Protein AF-A0A3B0XDT6-F1 (afdb_monomer_lite)

Foldseek 3Di:
DPVLLVVLLVLLLVLLLLQLVPDQFAEKEWEWDWDQDDPPDPPDTDTWTKTAMFGHRDHDCPLVVQCVVCLVVVVLVSNVVSGPDPDDRGDPRIGGCCVRPPVPPPPPVVVSVVSSLVSNLVSCVVCVVSNPRYQFYWYDYDSDIDGRDGD

Structure (mmCIF, N/CA/C/O backbone):
data_AF-A0A3B0XDT6-F1
#
_entry.id   AF-A0A3B0XDT6-F1
#
loop_
_atom_site.group_PDB
_atom_site.id
_atom_site.type_symbol
_atom_site.label_atom_id
_atom_site.label_alt_id
_atom_site.label_comp_id
_atom_site.label_asym_id
_atom_site.label_entity_id
_atom_site.label_seq_id
_atom_site.pdbx_PDB_ins_code
_atom_site.Cartn_x
_atom_site.Cartn_y
_atom_site.Cartn_z
_atom_site.occupancy
_atom_site.B_iso_or_equiv
_atom_site.auth_seq_id
_atom_site.auth_comp_id
_atom_site.auth_asym_id
_atom_site.auth_atom_id
_atom_site.pdbx_PDB_model_num
ATOM 1 N N . MET A 1 1 ? 18.855 -11.575 -0.483 1.00 60.38 1 MET A N 1
ATOM 2 C CA . MET A 1 1 ? 17.710 -10.641 -0.526 1.00 60.38 1 MET A CA 1
ATOM 3 C C . MET A 1 1 ? 18.100 -9.491 -1.443 1.00 60.38 1 MET A C 1
ATOM 5 O O . MET A 1 1 ? 19.230 -9.032 -1.316 1.00 60.38 1 MET A O 1
ATOM 9 N N . ASN A 1 2 ? 17.248 -9.100 -2.397 1.00 76.62 2 ASN A N 1
ATOM 10 C CA . ASN A 1 2 ? 17.534 -7.988 -3.312 1.00 76.62 2 ASN A CA 1
ATOM 11 C C . ASN A 1 2 ? 17.761 -6.702 -2.478 1.00 76.62 2 ASN A C 1
ATOM 13 O O . ASN A 1 2 ? 16.940 -6.426 -1.598 1.00 76.62 2 ASN A O 1
ATOM 17 N N . PRO A 1 3 ? 18.870 -5.955 -2.670 1.00 80.56 3 PRO A N 1
ATOM 18 C CA . PRO A 1 3 ? 19.168 -4.754 -1.880 1.00 80.56 3 PRO A CA 1
ATOM 19 C C . PRO A 1 3 ? 18.038 -3.719 -1.929 1.00 80.56 3 PRO A C 1
ATOM 21 O O . PRO A 1 3 ? 17.760 -3.073 -0.917 1.00 80.56 3 PRO A O 1
ATOM 24 N N . ASN A 1 4 ? 17.322 -3.651 -3.048 1.00 87.12 4 ASN A N 1
ATOM 25 C CA . ASN A 1 4 ? 16.186 -2.760 -3.239 1.00 87.12 4 ASN A CA 1
ATOM 26 C C . ASN A 1 4 ? 15.014 -3.108 -2.316 1.00 87.12 4 ASN A C 1
ATOM 28 O O . ASN A 1 4 ? 14.331 -2.211 -1.839 1.00 87.12 4 ASN A O 1
ATOM 32 N N . TYR A 1 5 ? 14.830 -4.386 -1.962 1.00 89.62 5 TYR A N 1
ATOM 33 C CA . TYR A 1 5 ? 13.749 -4.799 -1.054 1.00 89.62 5 TYR A CA 1
ATOM 34 C C . TYR A 1 5 ? 14.013 -4.293 0.356 1.00 89.62 5 TYR A C 1
ATOM 36 O O . TYR A 1 5 ? 13.093 -3.894 1.059 1.00 89.62 5 TYR A O 1
ATOM 44 N N . LYS A 1 6 ? 15.284 -4.272 0.773 1.00 89.44 6 LYS A N 1
ATOM 45 C CA . LYS A 1 6 ? 15.668 -3.716 2.071 1.00 89.44 6 LYS A CA 1
ATOM 46 C C . LYS A 1 6 ? 15.436 -2.203 2.114 1.00 89.44 6 LYS A C 1
ATOM 48 O O . LYS A 1 6 ? 14.985 -1.700 3.139 1.00 89.44 6 LYS A O 1
ATOM 53 N N . ILE A 1 7 ? 15.745 -1.495 1.026 1.00 91.19 7 ILE A N 1
ATOM 54 C CA . ILE A 1 7 ? 15.505 -0.049 0.907 1.00 91.19 7 ILE A CA 1
ATOM 55 C C . ILE A 1 7 ? 14.002 0.235 0.965 1.00 91.19 7 ILE A C 1
ATOM 57 O O . ILE A 1 7 ? 13.569 0.983 1.840 1.00 91.19 7 ILE A O 1
ATOM 61 N N . LEU A 1 8 ? 13.218 -0.437 0.119 1.00 90.94 8 LEU A N 1
ATOM 62 C CA . LEU A 1 8 ? 11.765 -0.294 0.071 1.00 90.94 8 LEU A CA 1
ATOM 63 C C . LEU A 1 8 ? 11.121 -0.620 1.424 1.00 90.94 8 LEU A C 1
ATOM 65 O O . LEU A 1 8 ? 10.338 0.166 1.943 1.00 90.94 8 LEU A O 1
ATOM 69 N N . LYS A 1 9 ? 11.525 -1.719 2.071 1.00 91.00 9 LYS A N 1
ATOM 70 C CA . LYS A 1 9 ? 11.047 -2.087 3.413 1.00 91.00 9 LYS A CA 1
ATOM 71 C C . LYS A 1 9 ? 11.306 -0.991 4.451 1.00 91.00 9 LYS A C 1
ATOM 73 O O . LYS A 1 9 ? 10.442 -0.708 5.279 1.00 91.00 9 LYS A O 1
ATOM 78 N N . ASN A 1 10 ? 12.487 -0.374 4.421 1.00 90.44 10 ASN A N 1
ATOM 79 C CA . ASN A 1 10 ? 12.818 0.717 5.336 1.00 90.44 10 ASN A CA 1
ATOM 80 C C . ASN A 1 10 ? 11.960 1.962 5.074 1.00 90.44 10 ASN A C 1
ATOM 82 O O . ASN A 1 10 ? 11.555 2.618 6.031 1.00 90.44 10 ASN A O 1
ATOM 86 N N . GLN A 1 11 ? 11.675 2.276 3.809 1.00 91.19 11 GLN A N 1
ATOM 87 C CA . GLN A 1 11 ? 10.808 3.397 3.448 1.00 91.19 11 GLN A CA 1
ATOM 88 C C . GLN A 1 11 ? 9.352 3.144 3.824 1.00 91.19 11 GLN A C 1
ATOM 90 O O . GLN A 1 11 ? 8.750 4.027 4.421 1.00 91.19 11 GLN A O 1
ATOM 95 N N . ILE A 1 12 ? 8.822 1.938 3.590 1.00 91.06 12 ILE A N 1
ATOM 96 C CA . ILE A 1 12 ? 7.485 1.533 4.054 1.00 91.06 12 ILE A CA 1
ATOM 97 C C . ILE A 1 12 ? 7.386 1.710 5.571 1.00 91.06 12 ILE A C 1
ATOM 99 O O . ILE A 1 12 ? 6.450 2.323 6.074 1.00 91.06 12 ILE A O 1
ATOM 103 N N . ASN A 1 13 ? 8.380 1.222 6.319 1.00 89.12 13 ASN A N 1
ATOM 104 C CA . ASN A 1 13 ? 8.390 1.372 7.771 1.00 89.12 13 ASN A CA 1
ATOM 105 C C . ASN A 1 13 ? 8.446 2.846 8.207 1.00 89.12 13 ASN A C 1
ATOM 107 O O . ASN A 1 13 ? 7.773 3.223 9.159 1.00 89.12 13 ASN A O 1
ATOM 111 N N . ALA A 1 14 ? 9.231 3.683 7.525 1.00 88.19 14 ALA A N 1
ATOM 112 C CA . ALA A 1 14 ? 9.299 5.114 7.814 1.00 88.19 14 ALA A CA 1
ATOM 113 C C . ALA A 1 14 ? 7.986 5.847 7.482 1.00 88.19 14 ALA A C 1
ATOM 115 O O . ALA A 1 14 ? 7.557 6.689 8.270 1.00 88.19 14 ALA A O 1
ATOM 116 N N . ALA A 1 15 ? 7.343 5.507 6.362 1.00 87.94 15 ALA A N 1
ATOM 117 C CA . ALA A 1 15 ? 6.050 6.044 5.947 1.00 87.94 15 ALA A CA 1
ATOM 118 C C . ALA A 1 15 ? 4.961 5.711 6.973 1.00 87.94 15 ALA A C 1
ATOM 120 O O . ALA A 1 15 ? 4.330 6.618 7.509 1.00 87.94 15 ALA A O 1
ATOM 121 N N . LEU A 1 16 ? 4.823 4.434 7.341 1.00 85.38 16 LEU A N 1
ATOM 122 C CA . LEU A 1 16 ? 3.854 4.002 8.349 1.00 85.38 16 LEU A CA 1
ATOM 123 C C . LEU A 1 16 ? 4.110 4.660 9.711 1.00 85.38 16 LEU A C 1
ATOM 125 O O . LEU A 1 16 ? 3.165 5.117 10.340 1.00 85.38 16 LEU A O 1
ATOM 129 N N . LEU A 1 17 ? 5.374 4.793 10.140 1.00 83.69 17 LEU A N 1
ATOM 130 C CA . LEU A 1 17 ? 5.711 5.494 11.390 1.00 83.69 17 LEU A CA 1
ATOM 131 C C . LEU A 1 17 ? 5.326 6.971 11.345 1.00 83.69 17 LEU A C 1
ATOM 133 O O . LEU A 1 17 ? 4.834 7.494 12.343 1.00 83.69 17 LEU A O 1
ATOM 137 N N . LYS A 1 18 ? 5.565 7.645 10.214 1.00 82.19 18 LYS A N 1
ATOM 138 C CA . LYS A 1 18 ? 5.156 9.038 10.015 1.00 82.19 18 LYS A CA 1
ATOM 139 C C . LYS A 1 18 ? 3.641 9.150 10.155 1.00 82.19 18 LYS A C 1
ATOM 141 O O . LYS A 1 18 ? 3.187 9.982 10.930 1.00 82.19 18 LYS A O 1
ATOM 146 N N . ILE A 1 19 ? 2.904 8.270 9.477 1.00 80.75 19 ILE A N 1
ATOM 147 C CA . ILE A 1 19 ? 1.442 8.276 9.450 1.00 80.75 19 ILE A CA 1
ATOM 148 C C . ILE A 1 19 ? 0.849 8.095 10.845 1.00 80.75 19 ILE A C 1
ATOM 150 O O . ILE A 1 19 ? 0.079 8.938 11.308 1.00 80.75 19 ILE A O 1
ATOM 154 N N . THR A 1 20 ? 1.259 7.034 11.540 1.00 77.81 20 THR A N 1
ATOM 155 C CA . THR A 1 20 ? 0.735 6.704 12.872 1.00 77.81 20 THR A CA 1
ATOM 156 C C . THR A 1 20 ? 1.189 7.689 13.950 1.00 77.81 20 THR A C 1
ATOM 158 O O . THR A 1 20 ? 0.611 7.720 15.028 1.00 77.81 20 THR A O 1
ATOM 161 N N . ALA A 1 21 ? 2.240 8.480 13.701 1.00 77.38 21 ALA A N 1
ATOM 162 C CA . ALA A 1 21 ? 2.690 9.520 14.625 1.00 77.38 21 ALA A CA 1
ATOM 163 C C . ALA A 1 21 ? 1.960 10.859 14.432 1.00 77.38 21 ALA A C 1
ATOM 165 O O . ALA A 1 21 ? 1.880 11.639 15.380 1.00 77.38 21 ALA A O 1
ATOM 166 N N . SER A 1 22 ? 1.474 11.158 13.223 1.00 73.50 22 SER A N 1
ATOM 167 C CA . SER A 1 22 ? 0.826 12.439 12.919 1.00 73.50 22 SER A CA 1
ATOM 168 C C . SER A 1 22 ? -0.640 12.501 13.334 1.00 73.50 22 SER A C 1
ATOM 170 O O . SER A 1 22 ? -1.091 13.565 13.751 1.00 73.50 22 SER A O 1
ATOM 172 N N . GLN A 1 23 ? -1.372 11.389 13.252 1.00 71.12 23 GLN A N 1
ATOM 173 C CA . GLN A 1 23 ? -2.782 11.329 13.641 1.00 71.12 23 GLN A CA 1
ATOM 174 C C . GLN A 1 23 ? -3.212 9.907 13.999 1.00 71.12 23 GLN A C 1
ATOM 176 O O . GLN A 1 23 ? -2.594 8.936 13.560 1.00 71.12 23 GLN A O 1
ATOM 181 N N . SER A 1 24 ? -4.287 9.790 14.786 1.00 73.88 24 SER A N 1
ATOM 182 C CA . SER A 1 24 ? -5.013 8.522 14.911 1.00 73.88 24 SER A CA 1
ATOM 183 C C . SER A 1 24 ? -5.522 8.108 13.536 1.00 73.88 24 SER A C 1
ATOM 185 O O . SER A 1 24 ? -5.838 8.975 12.732 1.00 73.88 24 SER A O 1
ATOM 187 N N . ALA A 1 25 ? -5.612 6.819 13.246 1.00 75.81 25 ALA A N 1
ATOM 188 C CA . ALA A 1 25 ? -6.214 6.328 12.012 1.00 75.81 25 ALA A CA 1
ATOM 189 C C . ALA A 1 25 ? -6.891 5.006 12.332 1.00 75.81 25 ALA A C 1
ATOM 191 O O . ALA A 1 25 ? -6.243 4.148 12.911 1.00 75.81 25 ALA A O 1
ATOM 192 N N . ASN A 1 26 ? -8.154 4.819 11.957 1.00 79.62 26 ASN A N 1
ATOM 193 C CA . ASN A 1 26 ? -8.828 3.536 12.170 1.00 79.62 26 ASN A CA 1
ATOM 194 C C . ASN A 1 26 ? -8.522 2.565 11.027 1.00 79.62 26 ASN A C 1
ATOM 196 O O . ASN A 1 26 ? -8.369 1.367 11.253 1.00 79.62 26 ASN A O 1
ATOM 200 N N . ILE A 1 27 ? -8.368 3.073 9.805 1.00 81.19 27 ILE A N 1
ATOM 201 C CA . ILE A 1 27 ? -8.032 2.267 8.633 1.00 81.19 27 ILE A CA 1
ATOM 202 C C . ILE A 1 27 ? -6.869 2.922 7.891 1.00 81.19 27 ILE A C 1
ATOM 204 O O . ILE A 1 27 ? -6.834 4.143 7.731 1.00 81.19 27 ILE A O 1
ATOM 208 N N . ILE A 1 28 ? -5.932 2.100 7.426 1.00 84.12 28 ILE A N 1
ATOM 209 C CA . ILE A 1 28 ? -4.888 2.487 6.474 1.00 84.12 28 ILE A CA 1
ATOM 210 C C . ILE A 1 28 ? -5.142 1.748 5.159 1.00 84.12 28 ILE A C 1
ATOM 212 O O . ILE A 1 28 ? -5.444 0.553 5.159 1.00 84.12 28 ILE A O 1
ATOM 216 N N . ILE A 1 29 ? -4.999 2.441 4.037 1.00 83.19 29 ILE A N 1
ATOM 217 C CA . ILE A 1 29 ? -5.010 1.850 2.698 1.00 83.19 29 ILE A CA 1
ATOM 218 C C . ILE A 1 29 ? -3.678 2.189 2.049 1.00 83.19 29 ILE A C 1
ATOM 220 O O . ILE A 1 29 ? -3.279 3.346 2.045 1.00 83.19 29 ILE A O 1
ATOM 224 N N . ALA A 1 30 ? -2.975 1.191 1.529 1.00 87.69 30 ALA A N 1
ATOM 225 C CA . ALA A 1 30 ? -1.836 1.408 0.648 1.00 87.69 30 ALA A CA 1
ATOM 226 C C . ALA A 1 30 ? -2.272 1.150 -0.794 1.00 87.69 30 ALA A C 1
ATOM 228 O O . ALA A 1 30 ? -2.900 0.130 -1.052 1.00 87.69 30 ALA A O 1
ATOM 229 N N . GLU A 1 31 ? -1.931 2.031 -1.720 1.00 84.94 31 GLU A N 1
ATOM 230 C CA . GLU A 1 31 ? -2.317 1.924 -3.129 1.00 84.94 31 GLU A CA 1
ATOM 231 C C . GLU A 1 31 ? -1.120 2.215 -4.024 1.00 84.94 31 GLU A C 1
ATOM 233 O O . GLU A 1 31 ? -0.300 3.075 -3.706 1.00 84.94 31 GLU A O 1
ATOM 238 N N . ILE A 1 32 ? -1.009 1.505 -5.148 1.00 83.56 32 ILE A N 1
ATOM 239 C CA . ILE A 1 32 ? -0.052 1.886 -6.188 1.00 83.56 32 ILE A CA 1
ATOM 240 C C . ILE A 1 32 ? -0.741 2.817 -7.181 1.00 83.56 32 ILE A C 1
ATOM 242 O O . ILE A 1 32 ? -1.483 2.363 -8.050 1.00 83.56 32 ILE A O 1
ATOM 246 N N . ASN A 1 33 ? -0.436 4.109 -7.083 1.00 77.88 33 ASN A N 1
ATOM 247 C CA . ASN A 1 33 ? -0.891 5.119 -8.029 1.00 77.88 33 ASN A CA 1
ATOM 248 C C . ASN A 1 33 ? 0.171 5.399 -9.087 1.00 77.88 33 ASN A C 1
ATOM 250 O O . ASN A 1 33 ? 1.377 5.350 -8.835 1.00 77.88 33 ASN A O 1
ATOM 254 N N . THR A 1 34 ? -0.276 5.723 -10.299 1.00 75.25 34 THR A N 1
ATOM 255 C CA . THR A 1 34 ? 0.620 6.155 -11.374 1.00 75.25 34 THR A CA 1
ATOM 256 C C . THR A 1 34 ? 0.453 7.636 -11.641 1.00 75.25 34 THR A C 1
ATOM 258 O O . THR A 1 34 ? -0.567 8.067 -12.182 1.00 75.25 34 THR A O 1
ATOM 261 N N . TYR A 1 35 ? 1.491 8.410 -11.351 1.00 69.69 35 TYR A N 1
ATOM 262 C CA . TYR A 1 35 ? 1.530 9.818 -11.714 1.00 69.69 35 TYR A CA 1
ATOM 263 C C . TYR A 1 35 ? 2.157 9.967 -13.097 1.00 69.69 35 TYR A C 1
ATOM 265 O O . TYR A 1 35 ? 3.157 9.324 -13.425 1.00 69.69 35 TYR A O 1
ATOM 273 N N . SER A 1 36 ? 1.571 10.830 -13.926 1.00 64.25 36 SER A N 1
ATOM 274 C CA . SER A 1 36 ? 2.223 11.250 -15.166 1.00 64.25 36 SER A CA 1
ATOM 275 C C . SER A 1 36 ? 3.347 12.201 -14.788 1.00 64.25 36 SER A C 1
ATOM 277 O O . SER A 1 36 ? 3.101 13.348 -14.417 1.00 64.25 36 SER A O 1
ATOM 279 N N . SER A 1 37 ? 4.578 11.717 -14.841 1.00 55.28 37 SER A N 1
ATOM 280 C CA . SER A 1 37 ? 5.743 12.553 -14.618 1.00 55.28 37 SER A CA 1
ATOM 281 C C . SER A 1 37 ? 6.388 12.864 -15.958 1.00 55.28 37 SER A C 1
ATOM 283 O O . SER A 1 37 ? 6.513 11.989 -16.809 1.00 55.28 37 SER A O 1
ATOM 285 N N . ASP A 1 38 ? 6.888 14.082 -16.062 1.00 47.59 38 ASP A N 1
ATOM 286 C CA . ASP A 1 38 ? 7.736 14.550 -17.146 1.00 47.59 38 ASP A CA 1
ATOM 287 C C . ASP A 1 38 ? 6.991 14.999 -18.416 1.00 47.59 38 ASP A C 1
ATOM 289 O O . ASP A 1 38 ? 6.804 14.270 -19.382 1.00 47.59 38 ASP A O 1
ATOM 293 N N . LEU A 1 39 ? 6.579 16.271 -18.401 1.00 51.50 39 LEU A N 1
ATOM 294 C CA . LEU A 1 39 ? 6.143 17.013 -19.589 1.00 51.50 39 LEU A CA 1
ATOM 295 C C . LEU A 1 39 ? 7.326 17.699 -20.300 1.00 51.50 39 LEU A C 1
ATOM 297 O O . LEU A 1 39 ? 7.105 18.534 -21.181 1.00 51.50 39 LEU A O 1
ATOM 301 N N . THR A 1 40 ? 8.573 17.448 -19.875 1.00 53.06 40 THR A N 1
ATOM 302 C CA . THR A 1 40 ? 9.733 18.181 -20.406 1.00 53.06 40 THR A CA 1
ATOM 303 C C . THR A 1 40 ? 10.155 17.685 -21.787 1.00 53.06 40 THR A C 1
ATOM 305 O O . THR A 1 40 ? 10.685 18.474 -22.573 1.00 53.06 40 THR A O 1
ATOM 308 N N . GLU A 1 41 ? 9.836 16.434 -22.132 1.00 59.16 41 GLU A N 1
ATOM 309 C CA . GLU A 1 41 ? 9.959 15.904 -23.488 1.00 59.16 41 GLU A CA 1
ATOM 310 C C . GLU A 1 41 ? 8.610 15.989 -24.227 1.00 59.16 41 GLU A C 1
ATOM 312 O O . GLU A 1 41 ? 7.638 15.332 -23.842 1.00 59.16 41 GLU A O 1
ATOM 317 N N . PRO A 1 42 ? 8.506 16.776 -25.317 1.00 58.38 42 PRO A N 1
ATOM 318 C CA . PRO A 1 42 ? 7.280 16.832 -26.098 1.00 58.38 42 PRO A CA 1
ATOM 319 C C . PRO A 1 42 ? 6.940 15.437 -26.641 1.00 58.38 42 PRO A C 1
ATOM 321 O O . PRO A 1 42 ? 7.694 14.881 -27.439 1.00 58.38 42 PRO A O 1
ATOM 324 N N . ASN A 1 43 ? 5.760 14.926 -26.278 1.00 62.16 43 ASN A N 1
ATOM 325 C CA . ASN A 1 43 ? 5.181 13.646 -26.719 1.00 62.16 43 ASN A CA 1
ATOM 326 C C . ASN A 1 43 ? 5.702 12.367 -26.035 1.00 62.16 43 ASN A C 1
ATOM 328 O O . ASN A 1 43 ? 5.412 11.279 -26.532 1.00 62.16 43 ASN A O 1
ATOM 332 N N . VAL A 1 44 ? 6.401 12.462 -24.901 1.00 62.00 44 VAL A N 1
ATOM 333 C CA . VAL A 1 44 ? 6.694 11.294 -24.053 1.00 62.00 44 VAL A CA 1
ATOM 334 C C . VAL A 1 44 ? 5.943 11.460 -22.738 1.00 62.00 44 VAL A C 1
ATOM 336 O O . VAL A 1 44 ? 6.294 12.303 -21.927 1.00 62.00 44 VAL A O 1
ATOM 339 N N . ILE A 1 45 ? 4.879 10.679 -22.537 1.00 63.66 45 ILE A N 1
ATOM 340 C CA . ILE A 1 45 ? 4.208 10.588 -21.235 1.00 63.66 45 ILE A CA 1
ATOM 341 C C . ILE A 1 45 ? 4.842 9.417 -20.500 1.00 63.66 45 ILE A C 1
ATOM 343 O O . ILE A 1 45 ? 4.717 8.272 -20.941 1.00 63.66 45 ILE A O 1
ATOM 347 N N . LYS A 1 46 ? 5.525 9.698 -19.390 1.00 70.00 46 LYS A N 1
ATOM 348 C CA . LYS A 1 46 ? 6.061 8.662 -18.514 1.00 70.00 46 LYS A CA 1
ATOM 349 C C . LYS A 1 46 ? 5.154 8.502 -17.298 1.00 70.00 46 LYS A C 1
ATOM 351 O O . LYS A 1 46 ? 4.955 9.438 -16.528 1.00 70.00 46 LYS A O 1
ATOM 356 N N . HIS A 1 47 ? 4.610 7.305 -17.120 1.00 73.19 47 HIS A N 1
ATOM 357 C CA . HIS A 1 47 ? 3.871 6.952 -15.913 1.00 73.19 47 HIS A CA 1
ATOM 358 C C . HIS A 1 47 ? 4.851 6.422 -14.873 1.00 73.19 47 HIS A C 1
ATOM 360 O O . HIS A 1 47 ? 5.518 5.418 -15.120 1.00 73.19 47 HIS A O 1
ATOM 366 N N . ILE A 1 48 ? 4.945 7.093 -13.727 1.00 79.38 48 ILE A N 1
ATOM 367 C CA . ILE A 1 48 ? 5.768 6.640 -12.608 1.00 79.38 48 ILE A CA 1
ATOM 368 C C . ILE A 1 48 ? 4.854 6.038 -11.539 1.00 79.38 48 ILE A C 1
ATOM 370 O O . ILE A 1 48 ? 3.958 6.742 -11.067 1.00 79.38 48 ILE A O 1
ATOM 374 N N . PRO A 1 49 ? 5.072 4.772 -11.143 1.00 83.94 49 PRO A N 1
ATOM 375 C CA . PRO A 1 49 ? 4.373 4.154 -10.026 1.00 83.94 49 PRO A CA 1
ATOM 376 C C . PRO A 1 49 ? 4.899 4.662 -8.676 1.00 83.94 49 PRO A C 1
ATOM 378 O O . PRO A 1 49 ? 6.111 4.692 -8.425 1.00 83.94 49 PRO A O 1
ATOM 381 N N . PHE A 1 50 ? 3.975 5.001 -7.785 1.00 86.19 50 PHE A N 1
ATOM 382 C CA . PHE A 1 50 ? 4.218 5.365 -6.395 1.00 86.19 50 PHE A CA 1
ATOM 383 C C . PHE A 1 50 ? 3.342 4.507 -5.489 1.00 86.19 50 PHE A C 1
ATOM 385 O O . PHE A 1 50 ? 2.214 4.189 -5.844 1.00 86.19 50 PHE A O 1
ATOM 392 N N . LEU A 1 51 ? 3.883 4.107 -4.340 1.00 88.44 51 LEU A N 1
ATOM 393 C CA . LEU A 1 51 ? 3.101 3.519 -3.261 1.00 88.44 51 LEU A CA 1
ATOM 394 C C . LEU A 1 51 ? 2.635 4.642 -2.340 1.00 88.44 51 LEU A C 1
ATOM 396 O O . LEU A 1 51 ? 3.452 5.203 -1.600 1.00 88.44 51 LEU A O 1
ATOM 400 N N . ASP A 1 52 ? 1.343 4.909 -2.380 1.00 85.75 52 ASP A N 1
ATOM 401 C CA . ASP A 1 52 ? 0.671 5.937 -1.605 1.00 85.75 52 ASP A CA 1
ATOM 402 C C . ASP A 1 52 ? -0.012 5.300 -0.399 1.00 85.75 52 ASP A C 1
ATOM 404 O O . ASP A 1 52 ? -0.396 4.127 -0.424 1.00 85.75 52 ASP A O 1
ATOM 408 N N . PHE A 1 53 ? -0.160 6.073 0.672 1.00 84.31 53 PHE A N 1
ATOM 409 C CA . PHE A 1 53 ? -0.864 5.639 1.869 1.00 84.31 53 PHE A CA 1
ATOM 410 C C . PHE A 1 53 ? -1.975 6.623 2.218 1.00 84.31 53 PHE A C 1
ATOM 412 O O . PHE A 1 53 ? -1.729 7.798 2.480 1.00 84.31 53 PHE A O 1
ATOM 419 N N . PHE A 1 54 ? -3.190 6.102 2.309 1.00 80.62 54 PHE A N 1
ATOM 420 C CA . PHE A 1 54 ? -4.382 6.818 2.726 1.00 80.62 54 PHE A CA 1
ATOM 421 C C . PHE A 1 54 ? -4.780 6.383 4.125 1.00 80.62 54 PHE A C 1
ATOM 423 O O . PHE A 1 54 ? -4.569 5.237 4.534 1.00 80.62 54 PHE A O 1
ATOM 430 N N . ILE A 1 55 ? -5.380 7.307 4.861 1.00 80.75 55 ILE A N 1
ATOM 431 C CA . ILE A 1 55 ? -5.895 7.039 6.194 1.00 80.75 55 ILE A CA 1
ATOM 432 C C . ILE A 1 55 ? -7.365 7.409 6.258 1.00 80.75 55 ILE A C 1
ATOM 434 O O . ILE A 1 55 ? -7.800 8.400 5.677 1.00 80.75 55 ILE A O 1
ATOM 438 N N . ILE A 1 56 ? -8.122 6.625 7.012 1.00 78.38 56 ILE A N 1
ATOM 439 C CA . ILE A 1 56 ? -9.545 6.855 7.220 1.00 78.38 56 ILE A CA 1
ATOM 440 C C . ILE A 1 56 ? -9.796 6.882 8.724 1.00 78.38 56 ILE A C 1
ATOM 442 O O . ILE A 1 56 ? -9.418 5.969 9.467 1.00 78.38 56 ILE A O 1
ATOM 446 N N . GLN A 1 57 ? -10.422 7.972 9.167 1.00 76.44 57 GLN A N 1
ATOM 447 C CA . GLN A 1 57 ? -10.808 8.193 10.562 1.00 76.44 57 GLN A CA 1
ATOM 448 C C . GLN A 1 57 ? -12.118 7.499 10.926 1.00 76.44 57 GLN A C 1
ATOM 450 O O . GLN A 1 57 ? -12.437 7.364 12.104 1.00 76.44 57 GLN A O 1
ATOM 455 N N . GLU A 1 58 ? -12.913 7.077 9.948 1.00 73.62 58 GLU A N 1
ATOM 456 C CA . GLU A 1 58 ? -14.143 6.352 10.230 1.00 73.62 58 GLU A CA 1
ATOM 457 C C . GLU A 1 58 ? -13.834 4.992 10.872 1.00 73.62 58 GLU A C 1
ATOM 459 O O . GLU A 1 58 ? -12.976 4.247 10.404 1.00 73.62 58 GLU A O 1
ATOM 464 N N . SER A 1 59 ? -14.512 4.690 11.981 1.00 65.81 59 SER A N 1
ATOM 465 C CA . SER A 1 59 ? -14.375 3.417 12.701 1.00 65.81 59 SER A CA 1
ATOM 466 C C . SER A 1 59 ? -15.487 2.448 12.314 1.00 65.81 59 SER A C 1
ATOM 468 O O . SER A 1 59 ? -16.611 2.843 11.994 1.00 65.81 59 SER A O 1
ATOM 470 N N . GLY A 1 60 ? -15.201 1.150 12.425 1.00 61.38 60 GLY A N 1
ATOM 471 C CA . GLY A 1 60 ? -16.224 0.110 12.370 1.00 61.38 60 GLY A CA 1
ATOM 472 C C . GLY A 1 60 ? -16.532 -0.450 10.979 1.00 61.38 60 GLY A C 1
ATOM 473 O O . GLY A 1 60 ? -15.677 -0.545 10.099 1.00 61.38 60 GLY A O 1
ATOM 474 N N . ASN A 1 61 ? -17.763 -0.944 10.822 1.00 71.19 61 ASN A N 1
ATOM 475 C CA . ASN A 1 61 ? -18.164 -1.787 9.689 1.00 71.19 61 ASN A CA 1
ATOM 476 C C . ASN A 1 61 ? -18.714 -1.000 8.490 1.00 71.19 61 ASN A C 1
ATOM 478 O O . ASN A 1 61 ? -19.079 -1.634 7.505 1.00 71.19 61 ASN A O 1
ATOM 482 N N . HIS A 1 62 ? -18.840 0.331 8.565 1.00 76.94 62 HIS A N 1
ATOM 483 C CA . HIS A 1 62 ? -19.407 1.109 7.457 1.00 76.94 62 HIS A CA 1
ATOM 484 C C . HIS A 1 62 ? -18.514 1.024 6.219 1.00 76.94 62 HIS A C 1
ATOM 486 O O . HIS A 1 62 ? -18.985 0.587 5.173 1.00 76.94 62 HIS A O 1
ATOM 492 N N . PHE A 1 63 ? -17.214 1.290 6.383 1.00 79.19 63 PHE A N 1
ATOM 493 C CA . PHE A 1 63 ? -16.234 1.126 5.312 1.00 79.19 63 PHE A CA 1
ATOM 494 C C . PHE A 1 63 ? -16.269 -0.287 4.710 1.00 79.19 63 PHE A C 1
ATOM 496 O O . PHE A 1 63 ? -16.347 -0.436 3.499 1.00 79.19 63 PHE A O 1
ATOM 503 N N . ASP A 1 64 ? -16.315 -1.337 5.540 1.00 75.88 64 ASP A N 1
ATOM 504 C CA . ASP A 1 64 ? -16.392 -2.722 5.047 1.00 75.88 64 ASP A CA 1
ATOM 505 C C . ASP A 1 64 ? -17.684 -3.004 4.268 1.00 75.88 64 ASP A C 1
ATOM 507 O O . ASP A 1 64 ? -17.688 -3.818 3.346 1.00 75.88 64 ASP A O 1
ATOM 511 N N . GLN A 1 65 ? -18.800 -2.385 4.661 1.00 81.31 65 GLN A N 1
ATOM 512 C CA . GLN A 1 65 ? -20.085 -2.548 3.986 1.00 81.31 65 GLN A CA 1
ATOM 513 C C . GLN A 1 65 ? -20.092 -1.853 2.631 1.00 81.31 65 GLN A C 1
ATOM 515 O O . GLN A 1 65 ? -20.560 -2.454 1.667 1.00 81.31 65 GLN A O 1
ATOM 520 N N . GLU A 1 66 ? -19.582 -0.626 2.547 1.00 78.81 66 GLU A N 1
ATOM 521 C CA . GLU A 1 66 ? -19.485 0.091 1.274 1.00 78.81 66 GLU A CA 1
ATOM 522 C C . GLU A 1 66 ? -18.451 -0.561 0.353 1.00 78.81 66 GLU A C 1
ATOM 524 O O . GLU A 1 66 ? -18.744 -0.791 -0.817 1.00 78.81 66 GLU A O 1
ATOM 529 N N . LEU A 1 67 ? -17.316 -1.010 0.898 1.00 78.38 67 LEU A N 1
ATOM 530 C CA . LEU A 1 67 ? -16.337 -1.802 0.159 1.00 78.38 67 LEU A CA 1
ATOM 531 C C . LEU A 1 67 ? -16.955 -3.090 -0.391 1.00 78.38 67 LEU A C 1
ATOM 533 O O . LEU A 1 67 ? -16.788 -3.430 -1.560 1.00 78.38 67 LEU A O 1
ATOM 537 N N . LYS A 1 68 ? -17.713 -3.812 0.436 1.00 77.69 68 LYS A N 1
ATOM 538 C CA . LYS A 1 68 ? -18.389 -5.030 -0.006 1.00 77.69 68 LYS A CA 1
ATOM 539 C C . LYS A 1 68 ? -19.374 -4.752 -1.143 1.00 77.69 68 LYS A C 1
ATOM 541 O O . LYS A 1 68 ? -19.411 -5.531 -2.088 1.00 77.69 68 LYS A O 1
ATOM 546 N N . LYS A 1 69 ? -20.142 -3.661 -1.074 1.00 77.19 69 LYS A N 1
ATOM 547 C CA . LYS A 1 69 ? -21.043 -3.262 -2.165 1.00 77.19 69 LYS A CA 1
ATOM 548 C C . LYS A 1 69 ? -20.267 -2.917 -3.433 1.00 77.19 69 LYS A C 1
ATOM 550 O O . LYS A 1 69 ? -20.661 -3.382 -4.494 1.00 77.19 69 LYS A O 1
ATOM 555 N N . ALA A 1 70 ? -19.169 -2.169 -3.316 1.00 74.94 70 ALA A N 1
ATOM 556 C CA . ALA A 1 70 ? -18.305 -1.807 -4.440 1.00 74.94 70 ALA A CA 1
ATOM 557 C C . ALA A 1 70 ? -17.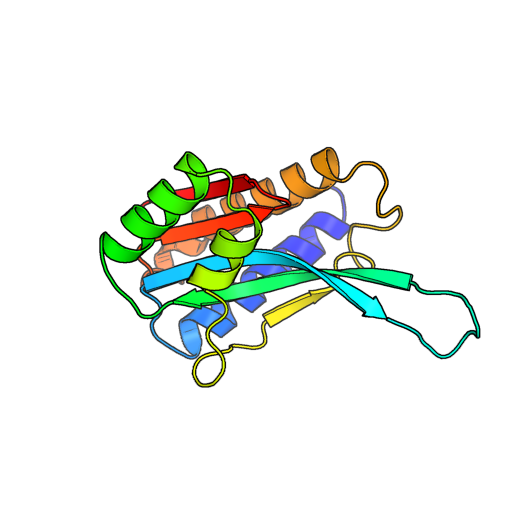841 -3.053 -5.210 1.00 74.94 70 ALA A C 1
ATOM 559 O O . ALA A 1 70 ? -18.027 -3.151 -6.421 1.00 74.94 70 ALA A O 1
ATOM 560 N N . ILE A 1 71 ? -17.336 -4.048 -4.471 1.00 73.44 71 ILE A N 1
ATOM 561 C CA . ILE A 1 71 ? -16.886 -5.336 -5.016 1.00 73.44 71 ILE A CA 1
ATOM 562 C C . ILE A 1 71 ? -18.056 -6.123 -5.625 1.00 73.44 71 ILE A C 1
ATOM 564 O O . ILE A 1 71 ? -17.921 -6.712 -6.692 1.00 73.44 71 ILE A O 1
ATOM 568 N N . GLU A 1 72 ? -19.211 -6.170 -4.954 1.00 75.12 72 GLU A N 1
ATOM 569 C CA . GLU A 1 72 ? -20.390 -6.906 -5.440 1.00 75.12 72 GLU A CA 1
ATOM 570 C C . GLU A 1 72 ? -20.997 -6.300 -6.717 1.00 75.12 72 GLU A C 1
ATOM 572 O O . GLU A 1 72 ? -21.660 -7.019 -7.471 1.00 75.12 72 GLU A O 1
ATOM 577 N N . HIS A 1 73 ? -20.780 -5.006 -6.957 1.00 70.75 73 HIS A N 1
ATOM 578 C CA . HIS A 1 73 ? -21.323 -4.270 -8.095 1.00 70.75 73 HIS A CA 1
ATOM 579 C C . HIS A 1 73 ? -20.320 -4.024 -9.238 1.00 70.75 73 HIS A C 1
ATOM 581 O O . HIS A 1 73 ? -20.744 -3.496 -10.263 1.00 70.75 73 HIS A O 1
ATOM 587 N N . ASP A 1 74 ? -19.061 -4.475 -9.114 1.00 64.44 74 ASP A N 1
ATOM 588 C CA . ASP A 1 74 ? -17.994 -4.294 -10.125 1.00 64.44 74 ASP A CA 1
ATOM 589 C C . ASP A 1 74 ? -17.785 -2.810 -10.491 1.00 64.44 74 ASP A C 1
ATOM 591 O O . ASP A 1 74 ? -17.564 -2.432 -11.642 1.00 64.44 74 ASP A O 1
ATOM 595 N N . GLU A 1 75 ? -17.950 -1.931 -9.499 1.00 63.03 75 GLU A N 1
ATOM 596 C CA . GLU A 1 75 ? -17.824 -0.486 -9.668 1.00 63.03 75 GLU A CA 1
ATOM 597 C C . GLU A 1 75 ? -16.397 -0.054 -9.296 1.00 63.03 75 GLU A C 1
ATOM 599 O O . GLU A 1 75 ? -16.170 0.532 -8.243 1.00 63.03 75 GLU A O 1
ATOM 604 N N . ASP A 1 76 ? -15.414 -0.338 -10.156 1.00 56.47 76 ASP A N 1
ATOM 605 C CA . ASP A 1 76 ? -13.983 -0.094 -9.873 1.00 56.47 76 ASP A CA 1
ATOM 606 C C . ASP A 1 76 ? -13.667 1.359 -9.479 1.00 56.47 76 ASP A C 1
ATOM 608 O O . ASP A 1 76 ? -12.862 1.607 -8.583 1.00 56.47 76 ASP A O 1
ATOM 612 N N . GLY A 1 77 ? -14.341 2.336 -10.099 1.00 58.66 77 GLY A N 1
ATOM 613 C CA . GLY A 1 77 ? -14.203 3.751 -9.727 1.00 58.66 77 GLY A CA 1
ATOM 614 C C . GLY A 1 77 ? -14.753 4.067 -8.331 1.00 58.66 77 GLY A C 1
ATOM 615 O O . GLY A 1 77 ? -14.259 4.967 -7.658 1.00 58.66 77 GLY A O 1
ATOM 616 N N . TYR A 1 78 ? -15.723 3.280 -7.862 1.00 62.53 78 TYR A N 1
ATOM 617 C CA . TYR A 1 78 ? -16.371 3.467 -6.570 1.00 62.53 78 TYR A CA 1
ATOM 618 C C . TYR A 1 78 ? -15.456 3.072 -5.408 1.00 62.53 78 TYR A C 1
ATOM 620 O O . TYR A 1 78 ? -15.583 3.641 -4.333 1.00 62.53 78 TYR A O 1
ATOM 628 N N . ILE A 1 79 ? -14.502 2.148 -5.606 1.00 65.94 79 ILE A N 1
ATOM 629 C CA . ILE A 1 79 ? -13.556 1.736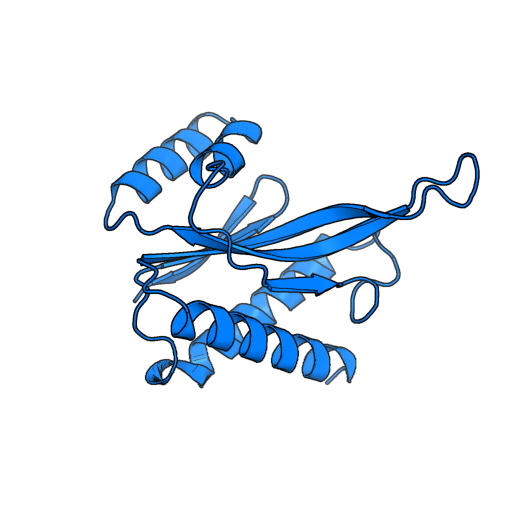 -4.556 1.00 65.94 79 ILE A CA 1
ATOM 630 C C . ILE A 1 79 ? -12.642 2.894 -4.154 1.00 65.94 79 ILE A C 1
ATOM 632 O O . ILE A 1 79 ? -12.522 3.175 -2.960 1.00 65.94 79 ILE A O 1
ATOM 636 N N . SER A 1 80 ? -12.029 3.574 -5.129 1.00 68.25 80 SER A N 1
ATOM 637 C CA . SER A 1 80 ? -11.229 4.774 -4.865 1.00 68.25 80 SER A CA 1
ATOM 638 C C . SER A 1 80 ? -12.080 5.889 -4.264 1.00 68.25 80 SER A C 1
ATOM 640 O O . SER A 1 80 ? -11.628 6.552 -3.334 1.00 68.25 80 SER A O 1
ATOM 642 N N . ASP A 1 81 ? -13.340 6.019 -4.698 1.00 71.44 81 ASP A N 1
ATOM 643 C CA . ASP A 1 81 ? -14.286 7.006 -4.160 1.00 71.44 81 ASP A CA 1
ATOM 644 C C . ASP A 1 81 ? -14.573 6.817 -2.656 1.00 71.44 81 ASP A C 1
ATOM 646 O O . ASP A 1 81 ? -14.887 7.787 -1.964 1.00 71.44 81 ASP A O 1
ATOM 650 N N . LEU A 1 82 ? -14.420 5.599 -2.109 1.00 72.50 82 LEU A N 1
ATOM 651 C CA . LEU A 1 82 ? -14.611 5.332 -0.672 1.00 72.50 82 LEU A CA 1
ATOM 652 C C . LEU A 1 82 ? -13.567 6.013 0.216 1.00 72.50 82 LEU A C 1
ATOM 654 O O . LEU A 1 82 ? -13.803 6.188 1.413 1.00 72.50 82 LEU A O 1
ATOM 658 N N . TYR A 1 83 ? -12.403 6.349 -0.337 1.00 69.38 83 TYR A N 1
ATOM 659 C CA . TYR A 1 83 ? -11.301 6.945 0.416 1.00 69.38 83 TYR A CA 1
ATOM 660 C C . TYR A 1 83 ? -10.674 8.168 -0.265 1.00 69.38 83 TYR A C 1
ATOM 662 O O . TYR A 1 83 ? -9.812 8.816 0.330 1.00 69.38 83 TYR A O 1
ATOM 670 N N . SER A 1 84 ? -11.153 8.558 -1.451 1.00 63.06 84 SER A N 1
ATOM 671 C CA . SER A 1 84 ? -10.826 9.818 -2.118 1.00 63.06 84 SER A CA 1
ATOM 672 C C . SER A 1 84 ? -11.704 10.961 -1.590 1.00 63.06 84 SER A C 1
ATOM 674 O O . SER A 1 84 ? -12.520 11.540 -2.308 1.00 63.06 84 SER A O 1
ATOM 676 N N . TYR A 1 85 ? -11.574 11.298 -0.309 1.00 56.06 85 TYR A N 1
ATOM 677 C CA . TYR A 1 85 ? -12.218 12.498 0.222 1.00 56.06 85 TYR A CA 1
ATOM 678 C C . TYR A 1 85 ? -11.287 13.702 0.072 1.00 56.06 85 TYR A C 1
ATOM 680 O O . TYR A 1 85 ? -10.252 13.803 0.734 1.00 56.06 85 TYR A O 1
ATOM 688 N N . GLU A 1 86 ? -11.674 14.629 -0.807 1.00 49.62 86 GLU A N 1
ATOM 689 C CA . GLU A 1 86 ? -11.091 15.965 -0.865 1.00 49.62 86 GLU A CA 1
ATOM 690 C C . GLU A 1 86 ? -11.308 16.670 0.493 1.00 49.62 86 GLU A C 1
ATOM 692 O O . GLU A 1 86 ? -12.439 16.811 0.953 1.00 49.62 86 GLU A O 1
ATOM 697 N N . GLU A 1 87 ? -10.208 17.109 1.119 1.00 49.31 87 GLU A N 1
ATOM 698 C CA . GLU A 1 87 ? -10.089 18.334 1.939 1.00 49.31 87 GLU A CA 1
ATOM 699 C C . GLU A 1 87 ? -9.612 18.290 3.412 1.00 49.31 87 GLU A C 1
ATOM 701 O O . GLU A 1 87 ? -9.428 19.386 3.944 1.00 49.31 87 GLU A O 1
ATOM 706 N N . SER A 1 88 ? -9.264 17.182 4.098 1.00 46.16 88 SER A N 1
ATOM 707 C CA . SER A 1 88 ? -8.673 17.400 5.453 1.00 46.16 88 SER A CA 1
ATOM 708 C C . SER A 1 88 ? -7.618 16.477 6.056 1.00 46.16 88 SER A C 1
ATOM 710 O O . SER A 1 88 ? -6.855 16.997 6.866 1.00 46.16 88 SER A O 1
ATOM 712 N N . ASP A 1 89 ? -7.462 15.208 5.671 1.00 49.19 89 ASP A N 1
ATOM 713 C CA . ASP A 1 89 ? -6.546 14.314 6.415 1.00 49.19 89 ASP A CA 1
ATOM 714 C C . ASP A 1 89 ? -5.470 13.615 5.556 1.00 49.19 89 ASP A C 1
ATOM 716 O O . ASP A 1 89 ? -4.921 12.585 5.959 1.00 49.19 89 ASP A O 1
ATOM 720 N N . TYR A 1 90 ? -5.134 14.175 4.385 1.00 51.66 90 TYR A N 1
ATOM 721 C CA . TYR A 1 90 ? -4.066 13.646 3.527 1.00 51.66 90 TYR A CA 1
ATOM 722 C C . TYR A 1 90 ? -2.703 13.744 4.224 1.00 51.66 90 TYR A C 1
ATOM 724 O O . TYR A 1 90 ? -2.139 14.830 4.382 1.00 51.66 90 TYR A O 1
ATOM 732 N N . ILE A 1 91 ? -2.146 12.599 4.622 1.00 57.22 91 ILE A N 1
ATOM 733 C CA . ILE A 1 91 ? -0.738 12.514 5.000 1.00 57.22 91 ILE A CA 1
ATOM 734 C C . ILE A 1 91 ? 0.042 12.142 3.751 1.00 57.22 91 ILE A C 1
ATOM 736 O O . ILE A 1 91 ? -0.011 11.007 3.295 1.00 57.22 91 ILE A O 1
ATOM 740 N N . GLU A 1 92 ? 0.830 13.091 3.255 1.00 58.59 92 GLU A N 1
ATOM 741 C CA . GLU A 1 92 ? 1.786 12.857 2.177 1.00 58.59 92 GLU A CA 1
ATOM 742 C C . GLU A 1 92 ? 2.855 11.855 2.650 1.00 58.59 92 GLU A C 1
ATOM 744 O O . GLU A 1 92 ? 3.818 12.186 3.361 1.00 58.59 92 GLU A O 1
ATOM 749 N N . ALA A 1 93 ? 2.650 10.593 2.304 1.00 72.31 93 ALA A N 1
ATOM 750 C CA . ALA A 1 93 ? 3.609 9.519 2.442 1.00 72.31 93 ALA A CA 1
ATOM 751 C C . ALA A 1 93 ? 3.537 8.697 1.158 1.00 72.31 93 ALA A C 1
ATOM 753 O O . ALA A 1 93 ? 2.759 7.762 1.051 1.00 72.31 93 ALA A O 1
ATOM 754 N N . GLU A 1 94 ? 4.354 9.081 0.187 1.00 80.88 94 GLU A N 1
ATOM 755 C CA . GLU A 1 94 ? 4.451 8.416 -1.108 1.00 80.88 94 GLU A CA 1
ATOM 756 C C . GLU A 1 94 ? 5.857 7.830 -1.253 1.00 80.88 94 GLU A C 1
ATOM 758 O O . GLU A 1 94 ? 6.857 8.429 -0.830 1.00 80.88 94 GLU A O 1
ATOM 763 N N . ILE A 1 95 ? 5.963 6.646 -1.847 1.00 87.25 95 ILE A N 1
ATOM 764 C CA . ILE A 1 95 ? 7.246 6.000 -2.133 1.00 87.25 95 ILE A CA 1
ATOM 765 C C . ILE A 1 95 ? 7.338 5.774 -3.636 1.00 87.25 95 ILE A C 1
ATOM 767 O O . ILE A 1 95 ? 6.638 4.924 -4.175 1.00 87.25 95 ILE A O 1
ATOM 771 N N . ASN A 1 96 ? 8.242 6.491 -4.307 1.00 87.12 96 ASN A N 1
ATOM 772 C CA . ASN A 1 96 ? 8.515 6.282 -5.729 1.00 87.12 96 ASN A CA 1
ATOM 773 C C . ASN A 1 96 ? 9.048 4.857 -5.956 1.00 87.12 96 ASN A C 1
ATOM 775 O O . ASN A 1 96 ? 10.181 4.543 -5.578 1.00 87.12 96 ASN A O 1
ATOM 779 N N . LEU A 1 97 ? 8.241 3.999 -6.580 1.00 86.38 97 LEU A N 1
ATOM 780 C CA . LEU A 1 97 ? 8.589 2.599 -6.795 1.00 86.38 97 LEU A CA 1
ATOM 781 C C . LEU A 1 97 ? 9.546 2.434 -7.968 1.00 86.38 97 LEU A C 1
ATOM 783 O O . LEU A 1 97 ? 10.411 1.565 -7.904 1.00 86.38 97 LEU A O 1
ATOM 787 N N . GLU A 1 98 ? 9.458 3.265 -9.007 1.00 80.62 98 GLU A N 1
ATOM 788 C CA . GLU A 1 98 ? 10.338 3.170 -10.181 1.00 80.62 98 GLU A CA 1
ATOM 789 C C . GLU A 1 98 ? 11.815 3.333 -9.807 1.00 80.62 98 GLU A C 1
ATOM 791 O O . GLU A 1 98 ? 12.668 2.529 -10.180 1.00 80.62 98 GLU A O 1
ATOM 796 N N . SER A 1 99 ? 12.118 4.345 -8.995 1.00 73.44 99 SER A N 1
ATOM 797 C CA . SER A 1 99 ? 13.484 4.686 -8.588 1.00 73.44 99 SER A CA 1
ATOM 798 C C . SER A 1 99 ? 14.137 3.651 -7.660 1.00 73.44 99 SER A C 1
ATOM 800 O O . SER A 1 99 ? 15.321 3.770 -7.337 1.00 73.44 99 SER A O 1
ATOM 802 N N . ILE A 1 100 ? 13.381 2.639 -7.217 1.00 78.56 100 ILE A N 1
ATOM 803 C CA . ILE A 1 100 ? 13.776 1.734 -6.132 1.00 78.56 100 ILE A CA 1
ATOM 804 C C . ILE A 1 100 ? 13.583 0.278 -6.524 1.00 78.56 100 ILE A C 1
ATOM 806 O O . ILE A 1 100 ? 14.475 -0.526 -6.279 1.00 78.56 100 ILE A O 1
ATOM 810 N N . TYR A 1 101 ? 12.452 -0.094 -7.119 1.00 78.31 101 TYR A N 1
ATOM 811 C CA . TYR A 1 101 ? 12.043 -1.488 -7.270 1.00 78.31 101 TYR A CA 1
ATOM 812 C C . TYR A 1 101 ? 11.330 -1.838 -8.595 1.00 78.31 101 TYR A C 1
ATOM 814 O O . TYR A 1 101 ? 11.433 -2.992 -9.007 1.00 78.31 101 TYR A O 1
ATOM 822 N N . TYR A 1 102 ? 10.673 -0.888 -9.275 1.00 77.12 102 TYR A N 1
ATOM 823 C CA . TYR A 1 102 ? 9.828 -1.093 -10.472 1.00 77.12 102 TYR A CA 1
ATOM 824 C C . TYR A 1 102 ? 10.476 -0.517 -11.756 1.00 77.12 102 TYR A C 1
ATOM 826 O O . TYR A 1 102 ? 9.967 0.457 -12.308 1.00 77.12 102 TYR A O 1
ATOM 834 N N . PRO A 1 103 ? 11.609 -1.056 -12.248 1.00 71.69 103 PRO A N 1
ATOM 835 C CA . PRO A 1 103 ? 12.319 -0.460 -13.382 1.00 71.69 103 PRO A CA 1
ATOM 836 C C . PRO A 1 103 ? 11.639 -0.688 -14.742 1.00 71.69 103 PRO A C 1
ATOM 838 O O . PRO A 1 103 ? 11.852 0.107 -15.650 1.00 71.69 103 PRO A O 1
ATOM 841 N N . ASP A 1 104 ? 10.836 -1.750 -14.877 1.00 74.88 104 ASP A N 1
ATOM 842 C CA . ASP A 1 104 ? 10.286 -2.213 -16.162 1.00 74.88 104 ASP A CA 1
ATOM 843 C C . ASP A 1 104 ? 8.755 -2.037 -16.240 1.00 74.88 104 ASP A C 1
ATOM 845 O O . ASP A 1 104 ? 8.070 -2.762 -16.954 1.00 74.88 104 ASP A O 1
ATOM 849 N N . TRP A 1 105 ? 8.187 -1.095 -15.479 1.00 73.50 105 TRP A N 1
ATOM 850 C CA . TRP A 1 105 ? 6.748 -0.807 -15.511 1.00 73.50 105 TRP A CA 1
ATOM 851 C C . TRP A 1 105 ? 6.271 -0.449 -16.937 1.00 73.50 105 TRP A C 1
ATOM 853 O O . TRP A 1 105 ? 6.944 0.338 -17.609 1.00 73.50 105 TRP A O 1
ATOM 863 N N . PRO A 1 106 ? 5.107 -0.942 -17.416 1.00 74.12 106 PRO A N 1
ATOM 864 C CA . PRO A 1 106 ? 4.098 -1.772 -16.742 1.00 74.12 106 PRO A CA 1
ATOM 865 C C . PRO A 1 106 ? 4.275 -3.288 -16.967 1.00 74.12 106 PRO A C 1
ATOM 867 O O . PRO A 1 106 ? 3.311 -4.048 -16.898 1.00 74.12 106 PRO A O 1
ATOM 870 N N . GLU A 1 107 ? 5.470 -3.775 -17.294 1.00 78.69 107 GLU A N 1
ATOM 871 C CA . GLU A 1 107 ? 5.701 -5.215 -17.428 1.00 78.69 107 GLU A CA 1
ATOM 872 C C . GLU A 1 107 ? 5.804 -5.880 -16.043 1.00 78.69 107 GLU A C 1
ATOM 874 O O . GLU A 1 107 ? 6.373 -5.329 -15.104 1.00 78.69 107 GLU A O 1
ATOM 879 N N . ASN A 1 108 ? 5.276 -7.102 -15.909 1.00 78.12 108 ASN A N 1
ATOM 880 C CA . ASN A 1 108 ? 5.355 -7.929 -14.691 1.00 78.12 108 ASN A CA 1
ATOM 881 C C . ASN A 1 108 ? 4.723 -7.335 -13.412 1.00 78.12 108 ASN A C 1
ATOM 883 O O . ASN A 1 108 ? 5.122 -7.734 -12.313 1.00 78.12 108 ASN A O 1
ATOM 887 N N . ILE A 1 109 ? 3.724 -6.452 -13.544 1.00 78.88 109 ILE A N 1
ATOM 888 C CA . ILE A 1 109 ? 2.999 -5.803 -12.431 1.00 78.88 109 ILE A CA 1
ATOM 889 C C . ILE A 1 109 ? 2.649 -6.800 -11.322 1.00 78.88 109 ILE A C 1
ATOM 891 O O . ILE A 1 109 ? 3.160 -6.673 -10.214 1.00 78.88 109 ILE A O 1
ATOM 895 N N . ASP A 1 110 ? 1.926 -7.877 -11.642 1.00 78.56 110 ASP A N 1
ATOM 896 C CA . ASP A 1 110 ? 1.484 -8.877 -10.658 1.00 78.56 110 ASP A CA 1
ATOM 897 C C . ASP A 1 110 ? 2.621 -9.463 -9.807 1.00 78.56 110 ASP A C 1
ATOM 899 O O . ASP A 1 110 ? 2.423 -9.863 -8.658 1.00 78.56 110 ASP A O 1
ATOM 903 N N . THR A 1 111 ? 3.819 -9.604 -10.385 1.00 83.12 111 THR A N 1
ATOM 904 C CA . THR A 1 111 ? 4.974 -10.158 -9.666 1.00 83.12 111 THR A CA 1
ATOM 905 C C . THR A 1 111 ? 5.535 -9.135 -8.697 1.00 83.12 111 THR A C 1
ATOM 907 O O . THR A 1 111 ? 5.881 -9.485 -7.566 1.00 83.12 111 THR A O 1
ATOM 910 N N . TYR A 1 112 ? 5.642 -7.887 -9.140 1.00 83.25 112 TYR A N 1
ATOM 911 C CA . TYR A 1 112 ? 6.166 -6.819 -8.315 1.00 83.25 112 TYR A CA 1
ATOM 912 C C . TYR A 1 112 ? 5.194 -6.449 -7.185 1.00 83.25 112 TYR A C 1
ATOM 914 O O . TYR A 1 112 ? 5.619 -6.304 -6.036 1.00 83.25 112 TYR A O 1
ATOM 922 N N . ASP A 1 113 ? 3.896 -6.451 -7.465 1.00 83.06 113 ASP A N 1
ATOM 923 C CA . ASP A 1 113 ? 2.839 -6.158 -6.501 1.00 83.06 113 ASP A CA 1
ATOM 924 C C . 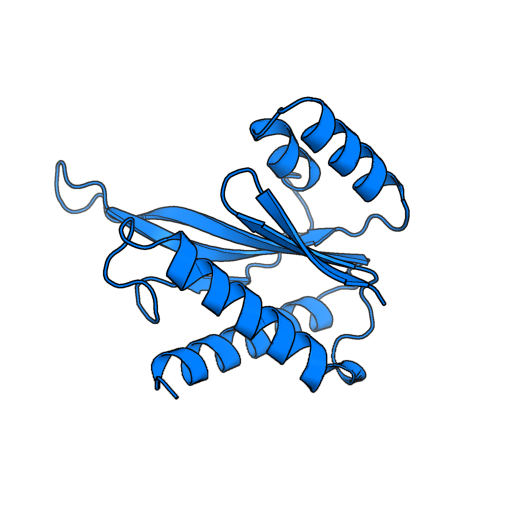ASP A 1 113 ? 2.802 -7.172 -5.364 1.00 83.06 113 ASP A C 1
ATOM 926 O O . ASP A 1 113 ? 2.825 -6.806 -4.188 1.00 83.06 113 ASP A O 1
ATOM 930 N N . LYS A 1 114 ? 2.923 -8.465 -5.682 1.00 83.38 114 LYS A N 1
ATOM 931 C CA . LYS A 1 114 ? 3.058 -9.525 -4.667 1.00 83.38 114 LYS A CA 1
ATOM 932 C C . LYS A 1 114 ? 4.237 -9.300 -3.726 1.00 83.38 114 LYS A C 1
ATOM 934 O O . LYS A 1 114 ? 4.169 -9.665 -2.549 1.00 83.38 114 LYS A O 1
ATOM 939 N N . VAL A 1 115 ? 5.330 -8.716 -4.212 1.00 86.88 115 VAL A N 1
ATOM 940 C CA . VAL A 1 115 ? 6.480 -8.388 -3.363 1.00 86.88 115 VAL A CA 1
ATOM 941 C C . VAL A 1 115 ? 6.195 -7.156 -2.517 1.00 86.88 115 VAL A C 1
ATOM 943 O O . VAL A 1 115 ? 6.499 -7.199 -1.326 1.00 86.88 115 VAL A O 1
ATOM 946 N N . VAL A 1 116 ? 5.585 -6.103 -3.069 1.00 87.56 116 VAL A N 1
ATOM 947 C CA . VAL A 1 116 ? 5.151 -4.930 -2.289 1.00 87.56 116 VAL A CA 1
ATOM 948 C C . VAL A 1 116 ? 4.227 -5.369 -1.151 1.00 87.56 116 VAL A C 1
ATOM 950 O O . VAL A 1 116 ? 4.532 -5.104 0.014 1.00 87.56 116 VAL A O 1
ATOM 953 N N . VAL A 1 117 ? 3.191 -6.157 -1.448 1.00 86.38 117 VAL A N 1
ATOM 954 C CA . VAL A 1 117 ? 2.273 -6.740 -0.456 1.00 86.38 117 VAL A CA 1
ATOM 955 C C . VAL A 1 117 ? 3.022 -7.571 0.584 1.00 86.38 117 VAL A C 1
ATOM 957 O O . VAL A 1 117 ? 2.794 -7.425 1.787 1.00 86.38 117 VAL A O 1
ATOM 960 N N . SER A 1 118 ? 3.948 -8.434 0.158 1.00 86.94 118 SER A N 1
ATOM 961 C CA . SER A 1 118 ? 4.742 -9.243 1.089 1.00 86.94 118 SER A CA 1
ATOM 962 C C . SER A 1 118 ? 5.593 -8.382 2.026 1.00 86.94 118 SER A C 1
ATOM 964 O O . SER A 1 118 ? 5.743 -8.733 3.198 1.00 86.94 118 SER A O 1
ATOM 966 N N . LEU A 1 119 ? 6.160 -7.277 1.537 1.00 89.81 119 LEU A N 1
ATOM 967 C CA . LEU A 1 119 ? 6.955 -6.354 2.347 1.00 89.81 119 LEU A CA 1
ATOM 968 C C . LEU A 1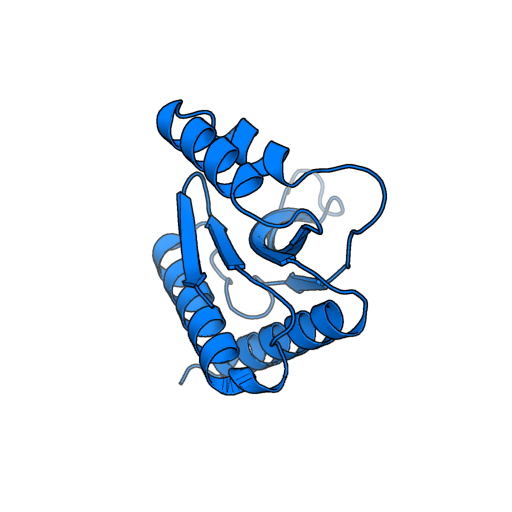 119 ? 6.074 -5.560 3.316 1.00 89.81 119 LEU A C 1
ATOM 970 O O . LEU A 1 119 ? 6.455 -5.417 4.478 1.00 89.81 119 LEU A O 1
ATOM 974 N N . LEU A 1 120 ? 4.889 -5.114 2.887 1.00 88.56 120 LEU A N 1
ATOM 975 C CA . LEU A 1 120 ? 3.897 -4.470 3.755 1.00 88.56 120 LEU A CA 1
ATOM 976 C C . LEU A 1 120 ? 3.501 -5.402 4.907 1.00 88.56 120 LEU A C 1
ATOM 978 O O . LEU A 1 120 ? 3.642 -5.033 6.075 1.00 88.56 120 LEU A O 1
ATOM 982 N N . LYS A 1 121 ? 3.123 -6.651 4.596 1.00 84.88 121 LYS A N 1
ATOM 983 C CA . LYS A 1 121 ? 2.805 -7.690 5.595 1.00 84.88 121 LYS A CA 1
ATOM 984 C C . LYS A 1 121 ? 3.960 -7.905 6.576 1.00 84.88 121 LYS A C 1
ATOM 986 O O . LYS A 1 121 ? 3.740 -7.999 7.784 1.00 84.88 121 LYS A O 1
ATOM 991 N N . GLU A 1 122 ? 5.198 -7.954 6.083 1.00 87.88 122 GLU A N 1
ATOM 992 C CA . GLU A 1 122 ? 6.382 -8.138 6.924 1.00 87.88 122 GLU A CA 1
ATOM 993 C C . GLU A 1 122 ? 6.644 -6.938 7.851 1.00 87.88 122 GLU A C 1
ATOM 995 O O . GLU A 1 122 ? 6.989 -7.133 9.021 1.00 87.88 122 GLU A O 1
ATOM 1000 N N . VAL A 1 123 ? 6.501 -5.704 7.361 1.00 88.25 123 VAL A N 1
ATOM 1001 C CA . VAL A 1 123 ? 6.678 -4.488 8.174 1.00 88.25 123 VAL A CA 1
ATOM 1002 C C . VAL A 1 123 ? 5.636 -4.438 9.287 1.00 88.25 123 VAL A C 1
ATOM 1004 O O . VAL A 1 123 ? 5.999 -4.306 10.455 1.00 88.25 123 VAL A O 1
ATOM 1007 N N . VAL A 1 124 ? 4.361 -4.632 8.953 1.00 82.06 124 VAL A N 1
ATOM 1008 C CA . VAL A 1 124 ? 3.259 -4.592 9.925 1.00 82.06 124 VAL A CA 1
ATOM 1009 C C . VAL A 1 124 ? 3.425 -5.675 10.992 1.00 82.06 124 VAL A C 1
ATOM 1011 O O . VAL A 1 124 ? 3.309 -5.402 12.188 1.00 82.06 124 VAL A O 1
ATOM 1014 N N . ALA A 1 125 ? 3.767 -6.904 10.592 1.00 80.94 125 ALA A N 1
ATOM 1015 C CA . ALA A 1 125 ? 3.941 -8.014 11.525 1.00 80.94 125 ALA A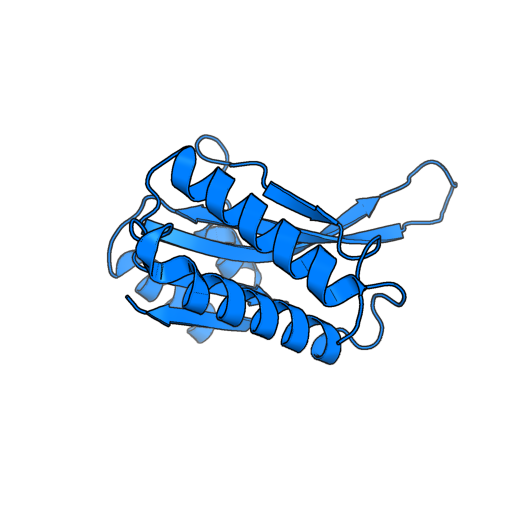 CA 1
ATOM 1016 C C . ALA A 1 125 ? 5.092 -7.796 12.524 1.00 80.94 125 ALA A C 1
ATOM 1018 O O . ALA A 1 125 ? 4.969 -8.181 13.690 1.00 80.94 125 ALA A O 1
ATOM 1019 N N . ASN A 1 126 ? 6.195 -7.184 12.085 1.00 79.38 126 ASN A N 1
ATOM 1020 C CA . ASN A 1 126 ? 7.383 -6.963 12.918 1.00 79.38 126 ASN A CA 1
ATOM 1021 C C . ASN A 1 126 ? 7.278 -5.726 13.813 1.00 79.38 126 ASN A C 1
ATOM 1023 O O . ASN A 1 126 ? 7.921 -5.666 14.861 1.00 79.38 126 ASN A O 1
ATOM 1027 N N . SER A 1 127 ? 6.452 -4.764 13.426 1.00 70.69 127 SER A N 1
ATOM 1028 C CA . SER A 1 127 ? 6.325 -3.481 14.111 1.00 70.69 127 SER A CA 1
ATOM 1029 C C 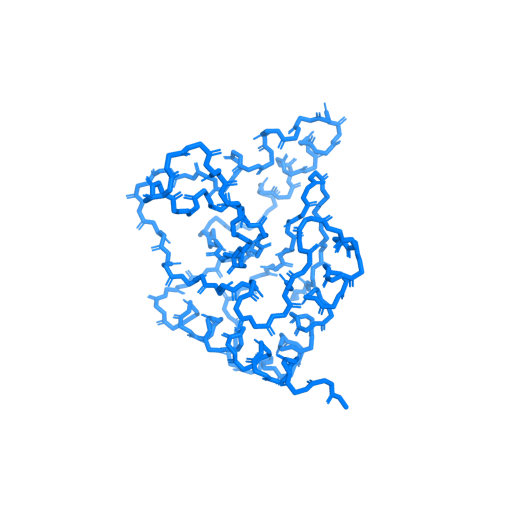. SER A 1 127 ? 5.054 -3.375 14.945 1.00 70.69 127 SER A C 1
ATOM 1031 O O . SER A 1 127 ? 4.704 -2.278 15.365 1.00 70.69 127 SER A O 1
ATOM 1033 N N . LYS A 1 128 ? 4.402 -4.513 15.238 1.00 59.62 128 LYS A N 1
ATOM 1034 C CA . LYS A 1 128 ? 3.183 -4.623 16.053 1.00 59.62 128 LYS A CA 1
ATOM 1035 C C . LYS A 1 128 ? 3.144 -3.581 17.178 1.00 59.62 128 LYS A C 1
ATOM 1037 O O . LYS A 1 128 ? 2.288 -2.718 17.149 1.00 59.62 128 LYS A O 1
ATOM 1042 N N . LYS A 1 129 ? 4.142 -3.529 18.072 1.00 56.22 129 LYS A N 1
ATOM 1043 C CA . LYS A 1 129 ? 4.175 -2.584 19.215 1.00 56.22 129 LYS A CA 1
ATOM 1044 C C . LYS A 1 129 ? 4.202 -1.079 18.882 1.00 56.22 129 LYS A C 1
ATOM 1046 O O . LYS A 1 129 ? 3.946 -0.293 19.786 1.00 56.22 129 LYS A O 1
ATOM 1051 N N . SER A 1 130 ? 4.556 -0.683 17.664 1.00 60.31 130 SER A N 1
ATOM 1052 C CA . SER A 1 130 ? 4.772 0.717 17.266 1.00 60.31 130 SER A CA 1
ATOM 1053 C C . SER A 1 130 ? 3.649 1.300 16.406 1.00 60.31 130 SER A C 1
ATOM 1055 O O . SER A 1 130 ? 3.653 2.502 16.178 1.00 60.31 130 SER A O 1
ATOM 1057 N N . PHE A 1 131 ? 2.711 0.470 15.943 1.00 63.00 131 PHE A N 1
ATOM 1058 C CA . PHE A 1 131 ? 1.689 0.843 14.959 1.00 63.00 131 PHE A CA 1
ATOM 1059 C C . PHE A 1 131 ? 0.241 0.674 15.464 1.00 63.00 131 PHE A C 1
ATOM 1061 O O . PHE A 1 131 ? -0.692 0.775 14.682 1.00 63.00 131 PHE A O 1
ATOM 1068 N N . PHE A 1 132 ? 0.041 0.383 16.754 1.00 57.41 132 PHE A N 1
ATOM 1069 C CA . PHE A 1 132 ? -1.190 -0.223 17.293 1.00 57.41 132 PHE A CA 1
ATOM 1070 C C . PHE A 1 132 ? -2.439 0.666 17.448 1.00 57.41 132 PHE A C 1
ATOM 1072 O O . PHE A 1 132 ? -3.348 0.269 18.171 1.00 57.41 132 PHE A O 1
ATOM 1079 N N . ASP A 1 133 ? -2.540 1.794 16.751 1.00 68.19 133 ASP A N 1
ATOM 1080 C CA . ASP A 1 133 ? -3.735 2.647 16.847 1.00 68.19 133 ASP A CA 1
ATOM 1081 C C . ASP A 1 133 ? -4.686 2.521 15.639 1.00 68.19 133 ASP A C 1
ATOM 1083 O O . ASP A 1 133 ? -5.662 3.262 15.593 1.00 68.19 133 ASP A O 1
ATOM 1087 N N . PHE A 1 134 ? -4.450 1.580 14.705 1.00 73.69 134 PHE A N 1
ATOM 1088 C CA . PHE A 1 134 ? -5.372 1.278 13.596 1.00 73.69 134 PHE A CA 1
ATOM 1089 C C . PHE A 1 134 ? -6.035 -0.102 13.689 1.00 73.69 134 PHE A C 1
ATOM 1091 O O . PHE A 1 134 ? -5.417 -1.088 14.093 1.00 73.69 134 PHE A O 1
ATOM 1098 N N . GLU A 1 135 ? -7.298 -0.171 13.265 1.00 74.19 135 GLU A N 1
ATOM 1099 C CA . GLU A 1 135 ? -8.146 -1.369 13.245 1.00 74.19 135 GLU A CA 1
ATOM 1100 C C . GLU A 1 135 ? -7.863 -2.247 12.013 1.00 74.19 135 GLU A C 1
ATOM 1102 O O . GLU A 1 135 ? -7.889 -3.479 12.091 1.00 74.19 135 GLU A O 1
ATOM 1107 N N . LYS A 1 136 ? -7.615 -1.631 10.846 1.00 79.94 136 LYS A N 1
ATOM 1108 C CA . LYS A 1 136 ? -7.511 -2.346 9.560 1.00 79.94 136 LYS A CA 1
ATOM 1109 C C . LYS A 1 136 ? -6.434 -1.769 8.650 1.00 79.94 136 LYS A C 1
ATOM 1111 O O . LYS A 1 136 ? -6.201 -0.563 8.632 1.00 79.94 136 LYS A O 1
ATOM 1116 N N . PHE A 1 137 ? -5.813 -2.640 7.855 1.00 83.75 137 PHE A N 1
ATOM 1117 C CA . PHE A 1 137 ? -4.888 -2.244 6.795 1.00 83.75 137 PHE A CA 1
ATOM 1118 C C . PHE A 1 137 ? -5.193 -3.022 5.506 1.00 83.75 137 PHE A C 1
ATOM 1120 O O . PHE A 1 137 ? -5.163 -4.257 5.492 1.00 83.75 137 PHE A O 1
ATOM 1127 N N . TYR A 1 138 ? -5.481 -2.285 4.438 1.00 82.25 138 TYR A N 1
ATOM 1128 C CA . TYR A 1 138 ? -5.741 -2.769 3.088 1.00 82.25 138 TYR A CA 1
ATOM 1129 C C . TYR A 1 138 ? -4.610 -2.416 2.115 1.00 82.25 138 TYR A C 1
ATOM 1131 O O . TYR A 1 138 ? -3.933 -1.401 2.277 1.00 82.25 138 TYR A O 1
ATOM 1139 N N . PHE A 1 139 ? -4.439 -3.231 1.079 1.00 83.44 139 PHE A N 1
ATOM 1140 C CA . PHE A 1 139 ? -3.667 -2.897 -0.111 1.00 83.44 139 PHE A CA 1
ATOM 1141 C C . PHE A 1 139 ? -4.606 -2.878 -1.318 1.00 83.44 139 PHE A C 1
ATOM 1143 O O . PHE A 1 139 ? -5.243 -3.890 -1.602 1.00 83.44 139 PHE A O 1
ATOM 1150 N N . HIS A 1 140 ? -4.719 -1.742 -1.997 1.00 75.94 140 HIS A N 1
ATOM 1151 C CA . HIS A 1 140 ? -5.494 -1.591 -3.221 1.00 75.94 140 HIS A CA 1
ATOM 1152 C C . HIS A 1 140 ? -4.573 -1.673 -4.437 1.00 75.94 140 HIS A C 1
ATOM 1154 O O . HIS A 1 140 ? -3.581 -0.946 -4.534 1.00 75.94 140 HIS A O 1
ATOM 1160 N N . HIS A 1 141 ? -4.915 -2.550 -5.374 1.00 67.88 141 HIS A N 1
ATOM 1161 C CA . HIS A 1 141 ? -4.244 -2.654 -6.654 1.00 67.88 141 HIS A CA 1
ATOM 1162 C C . HIS A 1 141 ? -5.230 -2.996 -7.763 1.00 67.88 141 HIS A C 1
ATOM 1164 O O . HIS A 1 141 ? -5.821 -4.067 -7.722 1.00 67.88 141 HIS A O 1
ATOM 1170 N N . ILE A 1 142 ? -5.355 -2.112 -8.762 1.00 55.78 142 ILE A N 1
ATOM 1171 C CA . ILE A 1 142 ? -6.048 -2.340 -10.046 1.00 55.78 142 ILE A CA 1
ATOM 1172 C C . ILE A 1 142 ? -7.297 -3.225 -9.879 1.00 55.78 142 ILE A C 1
ATOM 1174 O O . ILE A 1 142 ? -7.318 -4.378 -10.308 1.00 55.78 142 ILE A O 1
ATOM 1178 N N . SER A 1 143 ? -8.346 -2.679 -9.258 1.00 45.25 143 SER A N 1
ATOM 1179 C CA . SER A 1 143 ? -9.651 -3.352 -9.088 1.00 45.25 143 SER A CA 1
ATOM 1180 C C . SER A 1 143 ? -9.665 -4.516 -8.081 1.00 45.25 143 SER A C 1
ATOM 1182 O O . SER A 1 143 ? -10.697 -5.149 -7.867 1.00 45.25 143 SER A O 1
ATOM 1184 N N . GLU A 1 144 ? -8.545 -4.794 -7.405 1.00 52.03 144 GLU A N 1
ATOM 1185 C CA . GLU A 1 144 ? -8.440 -5.785 -6.335 1.00 52.03 144 GLU A CA 1
ATOM 1186 C C . GLU A 1 144 ? -8.002 -5.129 -5.015 1.00 52.03 144 GLU A C 1
ATOM 1188 O O . GLU A 1 144 ? -6.969 -4.465 -4.914 1.00 52.03 144 GLU A O 1
ATOM 1193 N N . LEU A 1 145 ? -8.789 -5.338 -3.957 1.00 56.47 145 LEU A N 1
ATOM 1194 C CA . LEU A 1 145 ? -8.429 -4.957 -2.591 1.00 56.47 145 LEU A CA 1
ATOM 1195 C C . LEU A 1 145 ? -7.953 -6.191 -1.827 1.00 56.47 145 LEU A C 1
ATOM 1197 O O . LEU A 1 145 ? -8.748 -7.035 -1.403 1.00 56.47 145 LEU A O 1
ATOM 1201 N N . GLU A 1 146 ? -6.640 -6.299 -1.631 1.00 57.47 146 GLU A N 1
ATOM 1202 C CA . GLU A 1 146 ? -6.043 -7.354 -0.826 1.00 57.47 146 GLU A CA 1
ATOM 1203 C C . GLU A 1 146 ? -5.963 -6.925 0.645 1.00 57.47 146 GLU A C 1
ATOM 1205 O O . GLU A 1 146 ? -5.347 -5.929 1.029 1.00 57.47 146 GLU A O 1
ATOM 1210 N N . PHE A 1 147 ? -6.585 -7.721 1.508 1.00 60.06 147 PHE A N 1
ATOM 1211 C CA . PHE A 1 147 ? -6.599 -7.487 2.944 1.00 60.06 147 PHE A CA 1
ATOM 1212 C C . PHE A 1 147 ? -5.240 -7.844 3.586 1.00 60.06 147 PHE A C 1
ATOM 1214 O O . PHE A 1 147 ? -4.764 -8.977 3.450 1.00 60.06 147 PHE A O 1
ATOM 1221 N N . VAL A 1 148 ? -4.604 -6.908 4.307 1.00 59.44 148 VAL A N 1
ATOM 1222 C CA . VAL A 1 148 ? -3.234 -7.082 4.836 1.00 59.44 148 VAL A CA 1
ATOM 1223 C C . VAL A 1 148 ? -3.238 -7.623 6.274 1.00 59.44 148 VAL A C 1
ATOM 1225 O O . VAL A 1 148 ? -2.529 -8.598 6.537 1.00 59.44 148 VAL A O 1
ATOM 1228 N N . VAL A 1 149 ? -4.028 -7.056 7.204 1.00 55.00 149 VAL A N 1
ATOM 1229 C CA . VAL A 1 149 ? -4.129 -7.490 8.625 1.00 55.00 149 VAL A CA 1
ATOM 1230 C C . VAL A 1 149 ? -5.490 -7.137 9.257 1.00 55.00 149 VAL A C 1
ATOM 1232 O O . VAL A 1 149 ? -6.012 -6.055 9.008 1.00 55.00 149 VAL A O 1
ATOM 1235 N N . VAL A 1 150 ? -6.020 -8.029 10.122 1.00 44.28 150 VAL A N 1
ATOM 1236 C CA . VAL A 1 150 ? -7.084 -7.744 11.116 1.00 44.28 150 VAL A CA 1
ATOM 1237 C C . VAL A 1 150 ? -6.393 -7.621 12.477 1.00 44.28 150 VAL A C 1
ATOM 1239 O O . VAL A 1 150 ? -5.623 -8.525 12.828 1.00 44.28 150 VAL A O 1
ATOM 1242 N N . SER A 1 151 ? -6.634 -6.541 13.223 1.00 48.78 151 SER A N 1
ATOM 1243 C CA . SER A 1 151 ? -6.292 -6.477 14.653 1.00 48.78 151 SER A CA 1
ATOM 1244 C C . SER A 1 151 ? -7.214 -7.365 15.485 1.00 48.78 151 SER A C 1
ATOM 1246 O O . SER A 1 151 ? -8.446 -7.202 15.335 1.00 48.78 151 SER A O 1
#

Sequence (151 aa):
MNPNYKILKNQINAALLKITASQSANIIIAEINTYSSDLTEPNVIKHIPFLDFFIIQESGNHFDQELKKAIEHDEDGYISDLYSYEESDYIEAEINLESIYYPDWPENIDTYDKVVVSLLKEVVANSKKSFFDFEKFYFHHISELEFVVVS

Secondary structure (DSSP, 8-state):
--HHHHHHHHHHHHHHHHHHHHS--SEEEEEEEEEEE--SSTT--EEEEEEEEEEE---SHHHHHHHHHHHHHT-HHHHHHTT---SS-----EEESTTTT-TTTTTTHHHHHHHHHHHHHHHHHH-GGGSTT-SEEEEEETTEEEEEEE-

Organism: NCBI:txid652676

Radius of gyration: 15.75 Å; chains: 1; bounding box: 40×29×46 Å

pLDDT: mean 73.62, std 12.19, range [44.28, 91.19]